Protein AF-A0A8K0P2S2-F1 (afdb_monomer)

Foldseek 3Di:
DDPPPPPDDDPVDVVLVVQLVLQQVQQVVLVVVLVVQLAAQHKQLVSQVSSQVSQQVSQCVPPVVPPPKDKGWPDGKAKAKDPRDTDHNDDPPGDIDGHHQQIWIKIKTWMGTSNNIDIDIDIDTHPDDPVRHDDDPSVVVNVVVVVVVVVCVVQPDPPHD

Nearest PDB structures (foldseek):
  6wm8-assembly1_C  TM=9.892E-01  e=8.251E-19  Homo sapiens
  2v6c-assembly1_A  TM=9.919E-01  e=1.626E-18  Mus musculus
  6sxo-assembly1_A  TM=9.741E-01  e=7.435E-17  Homo s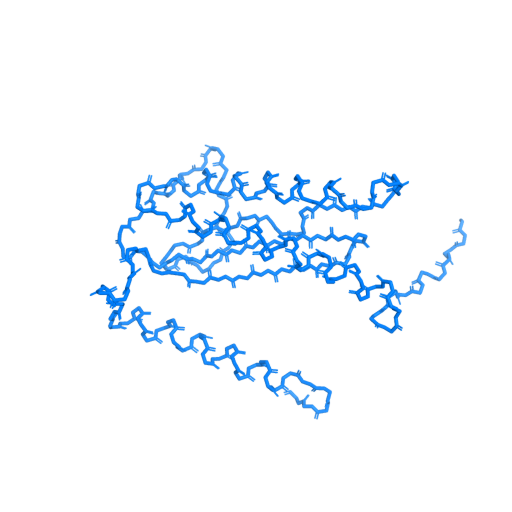apiens
  6swa-assembly1_t  TM=9.821E-01  e=2.399E-16  Mus musculus
  6zme-assembly1_CA  TM=9.373E-01  e=6.700E-15  Homo sapiens

Organism: Ladona fulva (NCBI:txid123851)

Mean predicted aligned error: 3.94 Å

InterPro domains:
  IPR000994 Peptidase M24 [PF00557] (19-160)
  IPR036005 Creatinase/aminopeptidase-like [G3DSA:3.90.230.10] (12-161)
  IPR036005 Creatinase/aminopeptidase-like [SSF55920] (7-160)
  IPR047113 Proliferation-associated protein 2G4/ARX1 [PTHR10804] (4-160)

pLDDT: mean 95.68, std 8.69, range [44.94, 98.88]

Solvent-accessible surface area (backbone atoms only — not comparable to full-atom values): 9157 Å² total; per-residue (Å²): 130,83,80,69,82,78,71,82,86,47,74,89,38,71,69,48,44,49,30,33,50,53,16,40,53,48,38,56,55,48,49,55,58,45,55,73,57,62,38,62,75,29,48,42,42,62,50,26,56,50,41,45,52,48,42,43,53,53,42,62,71,49,70,72,86,46,83,85,59,50,60,27,72,66,37,72,29,18,56,16,54,62,88,44,85,66,83,38,58,57,53,94,91,46,82,75,50,68,39,47,71,66,39,41,39,34,40,35,34,18,20,20,34,70,74,34,69,23,75,52,71,52,77,49,52,26,81,56,42,97,89,41,69,75,58,67,73,63,37,53,53,53,51,51,52,50,52,51,52,55,48,48,69,74,55,72,50,94,93,57,135

Sequence (161 aa):
MADKEDVEKTIAEDLVVTKYKMAGDIVNRVLKQVIEKCVCDASVRGICEFGDSLLLEETNKVFKKEKELKKGIAFPTCISVNNCICHFSPMIKEPDYIIKDGDVVKIDLGAHVDGFIAVVAHTIVVGASPSNKVKDRKADVVMAAHHASQAALRLLKPGNE

Structure (mmCIF, N/CA/C/O backbone):
data_AF-A0A8K0P2S2-F1
#
_entry.id   AF-A0A8K0P2S2-F1
#
loop_
_atom_site.group_PDB
_atom_site.id
_atom_site.type_symbol
_atom_site.label_atom_id
_atom_site.label_alt_id
_atom_site.label_comp_id
_atom_site.label_asym_id
_atom_site.label_entity_id
_atom_site.label_seq_id
_atom_site.pdbx_PDB_ins_code
_atom_site.Cartn_x
_atom_site.Cartn_y
_atom_site.Cartn_z
_atom_site.occupancy
_atom_site.B_iso_or_equiv
_atom_site.auth_seq_id
_atom_site.auth_comp_id
_atom_site.auth_asym_id
_atom_site.auth_atom_id
_atom_site.pdbx_PDB_model_num
ATOM 1 N N . MET A 1 1 ? 15.712 19.522 -31.595 1.00 45.78 1 MET A N 1
ATOM 2 C CA . MET A 1 1 ? 16.295 18.186 -31.357 1.00 45.78 1 MET A CA 1
ATOM 3 C C . MET A 1 1 ? 15.175 17.221 -31.652 1.00 45.78 1 MET A C 1
ATOM 5 O O . MET A 1 1 ? 14.130 17.391 -31.049 1.00 45.78 1 MET A O 1
ATOM 9 N N . ALA A 1 2 ? 15.325 16.388 -32.681 1.00 44.94 2 ALA A N 1
ATOM 10 C CA . ALA A 1 2 ? 14.248 15.532 -33.164 1.00 44.94 2 ALA A CA 1
ATOM 11 C C . ALA A 1 2 ? 13.718 14.663 -32.019 1.00 44.94 2 ALA A C 1
ATOM 13 O O . ALA A 1 2 ? 14.525 14.034 -31.328 1.00 44.94 2 ALA A O 1
ATOM 14 N N . ASP A 1 3 ? 12.398 14.675 -31.838 1.00 52.66 3 ASP A N 1
ATOM 15 C CA . ASP A 1 3 ? 11.663 13.685 -31.065 1.00 52.66 3 ASP A CA 1
ATOM 16 C C . ASP A 1 3 ? 12.127 12.312 -31.553 1.00 52.66 3 ASP A C 1
ATOM 18 O O . ASP A 1 3 ? 11.766 11.858 -32.640 1.00 52.66 3 ASP A O 1
ATOM 22 N N . LYS A 1 4 ? 13.019 11.673 -30.789 1.00 56.66 4 LYS A N 1
ATOM 23 C CA . LYS A 1 4 ? 13.140 10.224 -30.872 1.00 56.66 4 LYS A CA 1
ATOM 24 C C . LYS A 1 4 ? 11.741 9.740 -30.545 1.00 56.66 4 LYS A C 1
ATOM 26 O O . LYS A 1 4 ? 11.238 10.104 -29.487 1.00 56.66 4 LYS A O 1
ATOM 31 N N . GLU A 1 5 ? 11.115 9.010 -31.458 1.00 55.22 5 GLU A N 1
ATOM 32 C CA . GLU A 1 5 ? 9.894 8.275 -31.159 1.00 55.22 5 GLU A CA 1
ATOM 33 C C . GLU A 1 5 ? 10.197 7.419 -29.923 1.00 55.22 5 GLU A C 1
ATOM 35 O O . GLU A 1 5 ? 10.864 6.388 -30.018 1.00 55.22 5 GLU A O 1
ATOM 40 N N . ASP A 1 6 ? 9.829 7.917 -28.741 1.00 68.12 6 ASP A N 1
ATOM 41 C CA . ASP A 1 6 ? 9.945 7.196 -27.482 1.00 68.12 6 ASP A CA 1
ATOM 42 C C . ASP A 1 6 ? 8.862 6.125 -27.562 1.00 68.12 6 ASP A C 1
ATOM 44 O O . ASP A 1 6 ? 7.709 6.328 -27.182 1.00 68.12 6 ASP A O 1
ATOM 48 N N . VAL A 1 7 ? 9.213 5.011 -28.205 1.00 83.75 7 VAL A N 1
ATOM 49 C CA . VAL A 1 7 ? 8.347 3.844 -28.287 1.00 83.75 7 VAL A CA 1
ATOM 50 C C . VAL A 1 7 ? 8.053 3.427 -26.854 1.00 83.75 7 VAL A C 1
ATOM 52 O O . VAL A 1 7 ? 8.969 3.156 -26.071 1.00 83.75 7 VAL A O 1
ATOM 55 N N . GLU A 1 8 ? 6.769 3.412 -26.505 1.00 90.50 8 GLU A N 1
ATOM 56 C CA . GLU A 1 8 ? 6.325 3.010 -25.181 1.00 90.50 8 GLU A CA 1
ATOM 57 C C . GLU A 1 8 ? 6.808 1.586 -24.894 1.00 90.50 8 GLU A C 1
ATOM 59 O O . GLU A 1 8 ? 6.481 0.631 -25.602 1.00 90.50 8 GLU A O 1
ATOM 64 N N . LYS A 1 9 ? 7.609 1.447 -23.838 1.00 94.88 9 LYS A N 1
ATOM 65 C CA . LYS A 1 9 ? 8.089 0.149 -23.374 1.00 94.88 9 LYS A CA 1
ATOM 66 C C . LYS A 1 9 ? 6.952 -0.577 -22.675 1.00 94.88 9 LYS A C 1
ATOM 68 O O . LYS A 1 9 ? 6.422 -0.092 -21.677 1.00 94.88 9 LYS A O 1
ATOM 73 N N . THR A 1 10 ? 6.609 -1.763 -23.163 1.00 97.00 10 THR A N 1
ATOM 74 C CA . THR A 1 10 ? 5.489 -2.556 -22.638 1.00 97.00 10 THR A CA 1
ATOM 75 C C . THR A 1 10 ? 5.969 -3.849 -21.986 1.00 97.00 10 THR A C 1
ATOM 77 O O . THR A 1 10 ? 7.131 -4.237 -22.087 1.00 97.00 10 THR A O 1
ATOM 80 N N . ILE A 1 11 ? 5.048 -4.576 -21.350 1.00 97.12 11 ILE A N 1
ATOM 81 C CA . ILE A 1 11 ? 5.310 -5.908 -20.782 1.00 97.12 11 ILE A CA 1
ATOM 82 C C . ILE A 1 11 ? 5.642 -6.987 -21.832 1.00 97.12 11 ILE A C 1
ATOM 84 O O . ILE A 1 11 ? 5.884 -8.130 -21.455 1.00 97.12 11 ILE A O 1
ATOM 88 N N . ALA A 1 12 ? 5.662 -6.650 -23.128 1.00 97.00 12 ALA A N 1
ATOM 89 C CA . ALA A 1 12 ? 6.214 -7.518 -24.168 1.00 97.00 12 ALA A CA 1
ATOM 90 C C . ALA A 1 12 ? 7.742 -7.687 -24.044 1.00 97.00 12 ALA A C 1
ATOM 92 O O . ALA A 1 12 ? 8.300 -8.638 -24.585 1.00 97.00 12 ALA A O 1
ATOM 93 N N . GLU A 1 13 ? 8.418 -6.784 -23.325 1.00 97.38 13 GLU A N 1
ATOM 94 C CA . GLU A 1 13 ? 9.846 -6.870 -23.024 1.00 97.38 13 GLU A CA 1
ATOM 95 C C . GLU A 1 13 ? 10.093 -7.498 -21.640 1.00 97.38 13 GLU A C 1
ATOM 97 O O . GLU A 1 13 ? 9.633 -6.992 -20.611 1.00 97.38 13 GLU A O 1
ATOM 102 N N . ASP A 1 14 ? 10.919 -8.546 -21.576 1.00 97.56 14 ASP A N 1
ATOM 103 C CA . ASP A 1 14 ? 11.237 -9.255 -20.323 1.00 97.56 14 ASP A CA 1
ATOM 104 C C . ASP A 1 14 ? 11.822 -8.340 -19.234 1.00 97.56 14 ASP A C 1
ATOM 106 O O . ASP A 1 14 ? 11.567 -8.512 -18.034 1.00 97.56 14 ASP A O 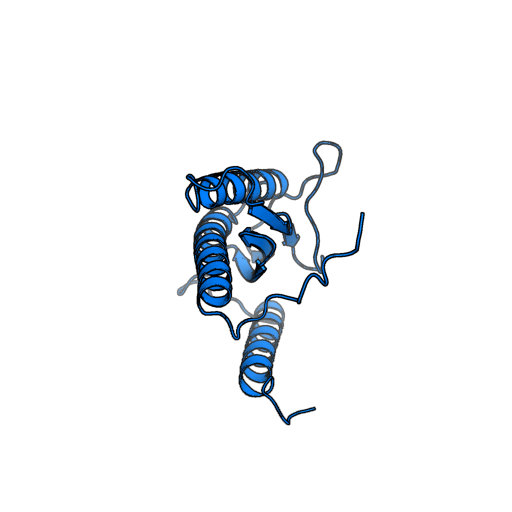1
ATOM 110 N N . LEU A 1 15 ? 12.607 -7.336 -19.637 1.00 95.88 15 LEU A N 1
ATOM 111 C CA . LEU A 1 15 ? 13.200 -6.378 -18.708 1.00 95.88 15 LEU A CA 1
ATOM 112 C C . LEU A 1 15 ? 12.136 -5.480 -18.061 1.00 95.88 15 LEU A C 1
ATOM 114 O O . LEU A 1 15 ? 12.259 -5.148 -16.880 1.00 95.88 15 LEU A O 1
ATOM 118 N N . VAL A 1 16 ? 11.078 -5.124 -18.795 1.00 97.56 16 VAL A N 1
ATOM 119 C CA . VAL A 1 16 ? 9.942 -4.357 -18.262 1.00 97.56 16 VAL A CA 1
ATOM 120 C C . VAL A 1 16 ? 9.199 -5.186 -17.219 1.00 97.56 16 VAL A C 1
ATOM 122 O O . VAL A 1 16 ? 8.979 -4.722 -16.099 1.00 97.56 16 VAL A O 1
ATOM 125 N N . VAL A 1 17 ? 8.908 -6.455 -17.524 1.00 98.19 17 VAL A N 1
ATOM 126 C CA . VAL A 1 17 ? 8.285 -7.387 -16.567 1.00 98.19 17 VAL A CA 1
ATOM 127 C C . VAL A 1 17 ? 9.149 -7.556 -15.314 1.00 98.19 17 VAL A C 1
ATOM 129 O O . VAL A 1 17 ? 8.631 -7.574 -14.196 1.00 98.19 17 VAL A O 1
ATOM 132 N N . THR A 1 18 ? 10.470 -7.638 -15.477 1.00 97.62 18 THR A N 1
ATOM 133 C CA . THR A 1 18 ? 11.417 -7.727 -14.357 1.00 97.62 18 THR A CA 1
ATOM 134 C C . THR A 1 18 ? 11.341 -6.493 -13.45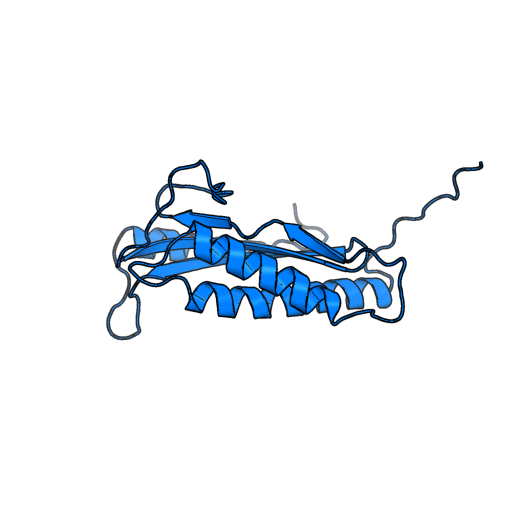7 1.00 97.62 18 THR A C 1
ATOM 136 O O . THR A 1 18 ? 11.280 -6.634 -12.237 1.00 97.62 18 THR A O 1
ATOM 139 N N . LYS A 1 19 ? 11.270 -5.287 -14.034 1.00 98.00 19 LYS A N 1
ATOM 140 C CA . LYS A 1 19 ? 11.147 -4.033 -13.273 1.00 98.00 19 LYS A CA 1
ATOM 141 C C . LYS A 1 19 ? 9.830 -3.955 -12.494 1.00 98.00 19 LYS A C 1
ATOM 143 O O . LYS A 1 19 ? 9.868 -3.629 -11.308 1.00 98.00 19 LYS A O 1
ATOM 148 N N . TYR A 1 20 ? 8.704 -4.351 -13.097 1.00 98.69 20 TYR A N 1
ATOM 149 C CA . TYR A 1 20 ? 7.419 -4.462 -12.389 1.00 98.69 20 TYR A CA 1
ATOM 150 C C . TYR A 1 20 ? 7.468 -5.465 -11.234 1.00 98.69 20 TYR A C 1
ATOM 152 O O . TYR A 1 20 ? 7.021 -5.151 -10.132 1.00 98.69 20 TYR A O 1
ATOM 160 N N . LYS A 1 21 ? 8.036 -6.659 -11.455 1.00 98.44 21 LYS A N 1
ATOM 161 C CA . LYS A 1 21 ? 8.177 -7.678 -10.401 1.00 98.44 21 LYS A CA 1
ATOM 162 C C . LYS A 1 21 ? 9.025 -7.169 -9.241 1.00 98.44 21 LYS A C 1
ATOM 164 O O . LYS A 1 21 ? 8.616 -7.294 -8.094 1.00 98.44 21 LYS A O 1
ATOM 169 N N . MET A 1 22 ? 10.153 -6.523 -9.534 1.00 97.88 22 MET A N 1
ATOM 170 C CA . MET A 1 22 ? 11.015 -5.941 -8.505 1.00 97.88 22 MET A CA 1
ATOM 171 C C . MET A 1 22 ? 10.309 -4.834 -7.713 1.00 97.88 22 MET A C 1
ATOM 173 O O . MET A 1 22 ? 10.408 -4.817 -6.488 1.00 97.88 22 MET A O 1
ATOM 177 N N . ALA A 1 23 ? 9.570 -3.939 -8.379 1.00 98.56 23 ALA A N 1
ATOM 178 C CA . ALA A 1 23 ? 8.758 -2.930 -7.698 1.00 98.56 23 ALA A CA 1
ATOM 179 C C . ALA A 1 23 ? 7.676 -3.581 -6.814 1.00 98.56 23 ALA A C 1
ATOM 181 O O . ALA A 1 23 ? 7.513 -3.195 -5.657 1.00 98.56 23 ALA A O 1
ATOM 182 N N . GLY A 1 24 ? 6.994 -4.614 -7.319 1.00 98.69 24 GLY A N 1
ATOM 183 C CA . GLY A 1 24 ? 5.987 -5.374 -6.576 1.00 98.69 24 GLY A CA 1
ATOM 184 C C . GLY A 1 24 ? 6.550 -6.092 -5.346 1.00 98.69 24 GLY A C 1
ATOM 185 O O . GLY A 1 24 ? 5.936 -6.057 -4.280 1.00 98.69 24 GLY A O 1
ATOM 186 N N . ASP A 1 25 ? 7.734 -6.697 -5.450 1.00 98.62 25 ASP A N 1
ATOM 187 C CA . ASP A 1 25 ? 8.401 -7.364 -4.326 1.00 98.62 25 ASP A CA 1
ATOM 188 C C . ASP A 1 25 ? 8.794 -6.376 -3.221 1.00 98.62 25 ASP A C 1
ATOM 190 O O . ASP A 1 25 ? 8.605 -6.665 -2.035 1.00 98.62 25 ASP A O 1
ATOM 194 N N . ILE A 1 26 ? 9.303 -5.196 -3.601 1.00 98.50 26 ILE A N 1
ATOM 195 C CA . ILE A 1 26 ? 9.611 -4.104 -2.667 1.00 98.50 26 ILE A CA 1
ATOM 196 C C . ILE A 1 26 ? 8.337 -3.673 -1.938 1.00 98.50 26 ILE A C 1
ATOM 198 O O . ILE A 1 26 ? 8.286 -3.689 -0.709 1.00 98.50 26 ILE A O 1
ATOM 202 N N . VAL A 1 27 ? 7.289 -3.351 -2.694 1.00 98.56 27 VAL A N 1
ATOM 203 C CA . VAL A 1 27 ? 6.015 -2.854 -2.164 1.00 98.56 27 VAL A CA 1
ATOM 204 C C . VAL A 1 27 ? 5.360 -3.870 -1.225 1.00 98.56 27 VAL A C 1
ATOM 206 O O . VAL A 1 27 ? 4.945 -3.507 -0.127 1.00 98.56 27 VAL A O 1
ATOM 209 N N . ASN A 1 28 ? 5.356 -5.160 -1.570 1.00 98.75 28 ASN A N 1
ATOM 210 C CA . ASN A 1 28 ? 4.823 -6.215 -0.702 1.00 98.75 28 ASN A CA 1
ATOM 211 C C . ASN A 1 28 ? 5.630 -6.399 0.593 1.00 98.75 28 ASN A C 1
ATOM 213 O O . ASN A 1 28 ? 5.062 -6.720 1.641 1.00 98.75 28 ASN A O 1
ATOM 217 N N . ARG A 1 29 ? 6.955 -6.219 0.544 1.00 98.56 29 ARG A N 1
ATOM 218 C CA . ARG A 1 29 ? 7.818 -6.286 1.733 1.00 98.56 29 ARG A CA 1
ATOM 219 C C . ARG A 1 29 ? 7.589 -5.097 2.660 1.00 98.56 29 ARG A C 1
ATOM 221 O O . ARG A 1 29 ? 7.530 -5.288 3.874 1.00 98.56 29 ARG A O 1
ATOM 228 N N . VAL A 1 30 ? 7.465 -3.893 2.104 1.00 98.75 30 VAL A N 1
ATOM 229 C CA . VAL A 1 30 ? 7.183 -2.684 2.888 1.00 98.75 30 VAL A CA 1
ATOM 230 C C . VAL A 1 30 ? 5.773 -2.744 3.472 1.00 98.75 30 VAL A C 1
ATOM 232 O O . VAL A 1 30 ? 5.619 -2.519 4.667 1.00 98.75 30 VAL A O 1
ATOM 235 N N . LEU A 1 31 ? 4.769 -3.163 2.692 1.00 98.81 31 LEU A N 1
ATOM 236 C CA . LEU A 1 31 ? 3.390 -3.329 3.164 1.00 98.81 31 LEU A CA 1
ATOM 237 C C . LEU A 1 31 ? 3.310 -4.193 4.428 1.00 98.81 31 LEU A C 1
ATOM 239 O O . LEU A 1 31 ? 2.648 -3.805 5.384 1.00 98.81 31 LEU A O 1
ATOM 243 N N . LYS A 1 32 ? 3.996 -5.343 4.460 1.00 98.69 32 LYS A N 1
ATOM 244 C CA . LYS A 1 32 ? 4.010 -6.223 5.643 1.00 98.69 32 LYS A CA 1
ATOM 245 C C . LYS A 1 32 ? 4.547 -5.511 6.885 1.00 98.69 32 LYS A C 1
ATOM 247 O O . LYS A 1 32 ? 3.922 -5.577 7.937 1.00 98.69 32 LYS A O 1
ATOM 252 N N . GLN A 1 33 ? 5.653 -4.784 6.745 1.00 98.62 33 GLN A N 1
ATOM 253 C CA . GLN A 1 33 ? 6.251 -4.028 7.850 1.00 98.62 33 GLN A CA 1
ATOM 254 C C . GLN A 1 33 ? 5.363 -2.861 8.300 1.00 98.62 33 GLN A C 1
ATOM 256 O O . GLN A 1 33 ? 5.281 -2.572 9.490 1.00 98.62 33 GLN A O 1
ATOM 261 N N . VAL A 1 34 ? 4.669 -2.200 7.370 1.00 98.69 34 VAL A N 1
ATOM 262 C CA . VAL A 1 34 ? 3.706 -1.136 7.690 1.00 98.69 34 VAL A CA 1
ATOM 263 C C . VAL A 1 34 ? 2.491 -1.707 8.430 1.00 98.69 34 VAL A C 1
ATOM 265 O O . VAL A 1 34 ? 2.096 -1.144 9.448 1.00 98.69 34 VAL A O 1
ATOM 268 N N . ILE A 1 35 ? 1.955 -2.859 8.003 1.00 98.62 35 ILE A N 1
ATOM 269 C CA . ILE A 1 35 ? 0.870 -3.571 8.706 1.00 98.62 35 ILE A CA 1
ATOM 270 C C . ILE A 1 35 ? 1.262 -3.868 10.159 1.00 98.62 35 ILE A C 1
ATOM 272 O O . ILE A 1 35 ? 0.465 -3.630 11.063 1.00 98.62 35 ILE A O 1
ATOM 276 N N . GLU A 1 36 ? 2.488 -4.339 10.402 1.00 98.25 36 GLU A N 1
ATOM 277 C CA . GLU A 1 36 ? 2.992 -4.627 11.755 1.00 98.25 36 GLU A CA 1
ATOM 278 C C . GLU A 1 36 ? 3.071 -3.381 12.654 1.00 98.25 36 GLU A C 1
ATOM 280 O O . GLU A 1 36 ? 3.023 -3.500 13.878 1.00 98.25 36 GLU A O 1
ATOM 285 N N . LYS A 1 37 ? 3.175 -2.181 12.069 1.00 98.38 37 LYS A N 1
ATOM 286 C CA . LYS A 1 37 ? 3.167 -0.906 12.802 1.00 98.38 37 LYS A CA 1
ATOM 287 C C . LYS A 1 37 ? 1.765 -0.351 13.047 1.00 98.38 37 LYS A C 1
ATOM 289 O O . LYS A 1 37 ? 1.617 0.517 13.905 1.00 98.38 37 LYS A O 1
ATOM 294 N N . CYS A 1 38 ? 0.744 -0.839 12.345 1.00 98.19 38 CYS A N 1
ATOM 295 C CA . CYS A 1 38 ? -0.646 -0.425 12.529 1.00 98.19 38 CYS A CA 1
ATOM 296 C C . CYS A 1 38 ? -1.268 -1.082 13.777 1.00 98.19 38 CYS A C 1
ATOM 298 O O . CYS A 1 38 ? -2.131 -1.955 13.681 1.00 98.19 38 CYS A O 1
ATOM 300 N N . VAL A 1 39 ? -0.823 -0.646 14.955 1.00 98.19 39 VAL A N 1
ATOM 301 C CA . VAL A 1 39 ? -1.286 -1.116 16.271 1.00 98.19 39 VAL A CA 1
ATOM 302 C C . VAL A 1 39 ? -1.999 -0.003 17.043 1.00 98.19 39 VAL A C 1
ATOM 304 O O . VAL A 1 39 ? -1.905 1.167 16.676 1.00 98.19 39 VAL A O 1
ATOM 307 N N . CYS A 1 40 ? -2.715 -0.358 18.115 1.00 98.06 40 CYS A N 1
ATOM 308 C CA . CYS A 1 40 ? -3.319 0.624 19.020 1.00 98.06 40 CYS A CA 1
ATOM 309 C C . CYS A 1 40 ? -2.258 1.608 19.540 1.00 98.06 40 CYS A C 1
ATOM 311 O O . CYS A 1 40 ? -1.113 1.226 19.779 1.00 98.06 40 CYS A O 1
ATOM 313 N N . ASP A 1 41 ? -2.652 2.869 19.683 1.00 98.25 41 ASP A N 1
ATOM 314 C CA . ASP A 1 41 ? -1.837 4.009 20.105 1.00 98.25 41 ASP A CA 1
ATOM 315 C C . ASP A 1 41 ? -0.724 4.425 19.125 1.00 98.25 41 ASP A C 1
ATOM 317 O O . ASP A 1 41 ? 0.029 5.363 19.397 1.00 98.25 41 ASP A O 1
ATOM 321 N N . ALA A 1 42 ? -0.637 3.795 17.948 1.00 98.44 42 ALA A N 1
ATOM 322 C CA . ALA A 1 42 ? 0.298 4.214 16.913 1.00 98.44 42 ALA A CA 1
ATOM 323 C C . ALA A 1 42 ? -0.171 5.498 16.205 1.00 98.44 42 ALA A C 1
ATOM 325 O O . ALA A 1 42 ? -1.346 5.663 15.866 1.00 98.44 42 ALA A O 1
ATOM 326 N N . SER A 1 43 ? 0.782 6.396 15.946 1.00 98.50 43 SER A N 1
ATOM 327 C CA . SER A 1 43 ? 0.593 7.609 15.143 1.00 98.50 43 SER A CA 1
ATOM 328 C C . SER A 1 43 ? 0.517 7.256 13.660 1.00 98.50 43 SER A C 1
ATOM 330 O O . SER A 1 43 ? 1.444 6.653 13.116 1.00 98.50 43 SER A O 1
ATOM 332 N N . VAL A 1 44 ? -0.559 7.673 12.991 1.00 98.56 44 VAL A N 1
ATOM 333 C CA . VAL A 1 44 ? -0.701 7.515 11.540 1.00 98.56 44 VAL A CA 1
ATOM 334 C C . VAL A 1 44 ? 0.422 8.238 10.801 1.00 98.56 44 VAL A C 1
ATOM 336 O O . VAL A 1 44 ? 1.062 7.627 9.947 1.00 98.56 44 VAL A O 1
ATOM 339 N N . ARG A 1 45 ? 0.722 9.491 11.161 1.00 98.50 45 ARG A N 1
ATOM 340 C CA . ARG A 1 45 ? 1.836 10.237 10.560 1.00 98.50 45 ARG A CA 1
ATOM 341 C C . ARG A 1 45 ? 3.163 9.487 10.683 1.00 98.50 45 ARG A C 1
ATOM 343 O O . ARG A 1 45 ? 3.874 9.344 9.693 1.00 98.50 45 ARG A O 1
ATOM 350 N N . GLY A 1 46 ? 3.472 8.963 11.870 1.00 98.44 46 GLY A N 1
ATOM 351 C CA . GLY A 1 46 ? 4.702 8.203 12.095 1.00 98.44 46 GLY A CA 1
ATOM 352 C C . GLY A 1 46 ? 4.776 6.925 11.254 1.00 98.44 46 GLY A C 1
ATOM 353 O O . GLY A 1 46 ? 5.852 6.553 10.789 1.00 98.44 46 GLY A O 1
ATOM 354 N N . ILE A 1 47 ? 3.638 6.268 11.007 1.00 98.69 47 ILE A N 1
ATOM 355 C CA . ILE A 1 47 ? 3.564 5.100 10.119 1.00 98.69 47 ILE A CA 1
ATOM 356 C C . ILE A 1 47 ? 3.797 5.505 8.654 1.00 98.69 47 ILE A C 1
ATOM 358 O O . ILE A 1 47 ? 4.527 4.805 7.952 1.00 98.69 47 ILE A O 1
ATOM 362 N N . CYS A 1 48 ? 3.226 6.625 8.196 1.00 98.69 48 CYS A N 1
ATOM 363 C CA . CYS A 1 48 ? 3.460 7.160 6.849 1.00 98.69 48 CYS A CA 1
ATOM 364 C C . CYS A 1 48 ? 4.949 7.462 6.614 1.00 98.69 48 CYS A C 1
ATOM 366 O O . CYS A 1 48 ? 5.539 6.962 5.657 1.00 98.69 48 CYS A O 1
ATOM 368 N N . GLU A 1 49 ? 5.578 8.204 7.530 1.00 98.50 49 GLU A N 1
ATOM 369 C CA . GLU A 1 49 ? 7.008 8.543 7.470 1.00 98.50 49 GLU A CA 1
ATOM 370 C C . GLU A 1 49 ? 7.896 7.287 7.459 1.00 98.50 49 GLU A C 1
ATOM 372 O O . GLU A 1 49 ? 8.880 7.208 6.714 1.00 98.50 49 GLU A O 1
ATOM 377 N N . PHE A 1 50 ? 7.533 6.279 8.257 1.00 98.69 50 PHE A N 1
ATOM 378 C CA . PHE A 1 50 ? 8.209 4.985 8.285 1.00 98.69 50 PHE A CA 1
ATOM 379 C C . PHE A 1 50 ? 8.091 4.234 6.950 1.00 98.69 50 PHE A C 1
ATOM 381 O O . PHE A 1 50 ? 9.100 3.748 6.434 1.00 98.69 50 PHE A O 1
ATOM 388 N N . GLY A 1 51 ? 6.887 4.154 6.376 1.00 98.69 51 GLY A N 1
ATOM 389 C CA . GLY A 1 51 ? 6.647 3.480 5.098 1.00 98.69 51 GLY A CA 1
ATOM 390 C C . GLY A 1 51 ? 7.422 4.118 3.945 1.00 98.69 51 GLY A C 1
ATOM 391 O O . GLY A 1 51 ? 8.111 3.415 3.202 1.00 98.69 51 GLY A O 1
ATOM 392 N N . ASP A 1 52 ? 7.401 5.448 3.851 1.00 98.75 52 ASP A N 1
ATOM 393 C CA . ASP A 1 52 ? 8.116 6.195 2.811 1.00 98.75 52 ASP A CA 1
ATOM 394 C C . ASP A 1 52 ? 9.635 6.040 2.938 1.00 98.75 52 ASP A C 1
ATOM 396 O O . ASP A 1 52 ? 10.330 5.804 1.944 1.00 98.75 52 ASP A O 1
ATOM 400 N N . SER A 1 53 ? 10.153 6.085 4.168 1.00 98.69 53 SER A N 1
ATOM 401 C CA . SER A 1 53 ? 11.573 5.847 4.439 1.00 98.69 53 SER A CA 1
ATOM 402 C C . SER A 1 53 ? 12.009 4.450 3.982 1.00 98.69 53 SER A C 1
ATOM 404 O O . SER A 1 53 ? 13.041 4.313 3.320 1.00 98.69 53 SER A O 1
ATOM 406 N N . LEU A 1 54 ? 11.204 3.418 4.262 1.00 98.44 54 LEU A N 1
ATOM 407 C CA . LEU A 1 54 ? 11.483 2.051 3.817 1.00 98.44 54 LEU A CA 1
ATOM 408 C C . LEU A 1 54 ? 11.392 1.889 2.294 1.00 98.44 54 LEU A C 1
ATOM 410 O O . LEU A 1 54 ? 12.231 1.201 1.711 1.00 98.44 54 LEU A O 1
ATOM 414 N N . LEU A 1 55 ? 10.418 2.522 1.628 1.00 98.62 55 LEU A N 1
ATOM 415 C CA . LEU A 1 55 ? 10.322 2.491 0.163 1.00 98.62 55 LEU A CA 1
ATOM 416 C C . LEU A 1 55 ? 11.579 3.073 -0.486 1.00 98.62 55 LEU A C 1
ATOM 418 O O . LEU A 1 55 ? 12.131 2.479 -1.417 1.00 98.62 55 LEU A O 1
ATOM 422 N N . LEU A 1 56 ? 12.063 4.211 0.015 1.00 98.38 56 LEU A N 1
ATOM 423 C CA . LEU A 1 56 ? 13.298 4.830 -0.464 1.00 98.38 56 LEU A CA 1
ATOM 424 C C . LEU A 1 56 ? 14.518 3.946 -0.188 1.00 98.38 56 LEU A C 1
ATOM 426 O O . LEU A 1 56 ? 15.373 3.786 -1.060 1.00 98.38 56 LEU A O 1
ATOM 430 N N . GLU A 1 57 ? 14.611 3.334 0.991 1.00 98.00 57 GLU A N 1
ATOM 431 C CA . GLU A 1 57 ? 15.715 2.432 1.319 1.00 98.00 57 GLU A CA 1
ATOM 432 C C . GLU A 1 57 ? 15.755 1.212 0.381 1.00 98.00 57 GLU A C 1
ATOM 434 O O . GLU A 1 57 ? 16.801 0.893 -0.191 1.00 98.00 57 GLU A O 1
ATOM 439 N N . GLU A 1 58 ? 14.619 0.544 0.180 1.00 97.62 58 GLU A N 1
ATOM 440 C CA . GLU A 1 58 ? 14.523 -0.674 -0.629 1.00 97.62 58 GLU A CA 1
ATOM 441 C C . GLU A 1 58 ? 14.728 -0.396 -2.126 1.00 97.62 58 GLU A C 1
ATOM 443 O O . GLU A 1 58 ? 15.465 -1.120 -2.802 1.00 97.62 58 GLU A O 1
ATOM 448 N N . THR A 1 59 ? 14.163 0.693 -2.653 1.00 97.00 59 THR A N 1
ATOM 449 C CA . THR A 1 59 ? 14.380 1.093 -4.056 1.00 97.00 59 THR A CA 1
ATOM 450 C C . THR A 1 59 ? 15.832 1.499 -4.327 1.00 97.00 59 THR A C 1
ATOM 452 O O . THR A 1 59 ? 16.367 1.220 -5.402 1.00 97.00 59 THR A O 1
ATOM 455 N N . ASN A 1 60 ? 16.543 2.054 -3.343 1.00 96.06 60 ASN A N 1
ATOM 456 C CA . ASN A 1 60 ? 17.975 2.344 -3.458 1.00 96.06 60 ASN A CA 1
ATOM 457 C C . ASN A 1 60 ? 18.866 1.086 -3.479 1.00 96.06 60 ASN A C 1
ATOM 459 O O . ASN A 1 60 ? 20.023 1.152 -3.915 1.00 96.06 60 ASN A O 1
ATOM 463 N N . LYS A 1 61 ? 18.354 -0.082 -3.062 1.00 95.44 61 LYS A N 1
ATOM 464 C CA . LYS A 1 61 ? 19.097 -1.355 -3.097 1.00 95.44 61 LYS A CA 1
ATOM 465 C C . LYS A 1 61 ? 19.164 -1.976 -4.496 1.00 95.44 61 LYS A C 1
ATOM 467 O O . LYS A 1 61 ? 20.117 -2.707 -4.772 1.00 95.44 61 LYS A O 1
ATOM 472 N N . VAL A 1 62 ? 18.220 -1.664 -5.382 1.00 94.12 62 VAL A N 1
ATOM 473 C CA . VAL A 1 62 ? 18.131 -2.234 -6.738 1.00 94.12 62 VAL A CA 1
ATOM 474 C C . VAL A 1 62 ? 18.766 -1.321 -7.790 1.00 94.12 62 VAL A C 1
ATOM 476 O O . VAL A 1 62 ? 18.871 -0.119 -7.574 1.00 94.12 62 VAL A O 1
ATOM 479 N N . PHE A 1 63 ? 19.233 -1.863 -8.924 1.00 92.00 63 PHE A N 1
ATOM 480 C CA . PHE A 1 63 ? 19.791 -1.085 -10.052 1.00 92.00 63 PHE A CA 1
ATOM 481 C C . PHE A 1 63 ? 20.853 -0.032 -9.650 1.00 92.00 63 PHE A C 1
ATOM 483 O O . PHE A 1 63 ? 20.871 1.091 -10.144 1.00 92.00 63 PHE A O 1
ATOM 490 N N . LYS A 1 64 ? 21.755 -0.362 -8.710 1.00 91.44 64 LYS A N 1
ATOM 491 C CA . LYS A 1 64 ? 22.772 0.580 -8.182 1.00 91.44 64 LYS A CA 1
ATOM 492 C C . LYS A 1 64 ? 23.793 1.056 -9.221 1.00 91.44 64 LYS A C 1
ATOM 494 O O . LYS A 1 64 ? 24.393 2.112 -9.047 1.00 91.44 64 LYS A O 1
ATOM 499 N N . LYS A 1 65 ? 24.030 0.256 -10.264 1.00 92.00 65 LYS A N 1
ATOM 500 C CA . LYS A 1 65 ? 24.992 0.572 -11.331 1.00 92.00 65 LYS A CA 1
ATOM 501 C C . LYS A 1 65 ? 24.430 1.569 -12.351 1.00 92.00 65 LYS A C 1
ATOM 503 O O . LYS A 1 65 ? 25.205 2.209 -13.052 1.00 92.00 65 LYS A O 1
ATOM 508 N N . GLU A 1 66 ? 23.111 1.734 -12.398 1.00 90.75 66 GLU A N 1
ATOM 509 C CA . GLU A 1 66 ? 22.407 2.588 -13.355 1.00 90.75 66 GLU A CA 1
ATOM 510 C C . GLU A 1 66 ? 22.055 3.919 -12.684 1.00 90.75 66 GLU A C 1
ATOM 512 O O . GLU A 1 66 ? 20.997 4.076 -12.082 1.00 90.75 66 GLU A O 1
ATOM 517 N N . LYS A 1 67 ? 22.988 4.878 -12.742 1.00 85.56 67 LYS A N 1
ATOM 518 C CA . LYS A 1 67 ? 22.875 6.166 -12.031 1.00 85.56 67 LYS A CA 1
ATOM 519 C C . LYS A 1 67 ? 21.759 7.074 -12.556 1.00 85.56 67 LYS A C 1
ATOM 521 O O . LYS A 1 67 ? 21.263 7.902 -11.802 1.00 85.56 67 LYS A O 1
ATOM 526 N N . GLU A 1 68 ? 21.391 6.931 -13.826 1.00 90.50 68 GLU A N 1
ATOM 527 C CA . GLU A 1 68 ? 20.352 7.745 -14.474 1.00 90.50 68 GLU A CA 1
ATOM 528 C C . GLU A 1 68 ? 18.949 7.130 -14.349 1.00 90.50 68 GLU A C 1
ATOM 530 O O . GLU A 1 68 ? 17.955 7.791 -14.650 1.00 90.50 68 GLU A O 1
ATOM 535 N N . LEU A 1 69 ? 18.849 5.883 -13.868 1.00 93.12 69 LEU A N 1
ATOM 536 C CA . LEU A 1 69 ? 17.574 5.194 -13.695 1.00 93.12 69 LEU A CA 1
ATOM 537 C C . LEU A 1 69 ? 16.814 5.787 -12.506 1.00 93.12 69 LEU A C 1
ATOM 539 O O . LEU A 1 69 ? 17.257 5.720 -11.355 1.00 93.12 69 LEU A O 1
ATOM 543 N N . LYS A 1 70 ? 15.626 6.333 -12.781 1.00 96.12 70 LYS A N 1
ATOM 544 C CA . LYS A 1 70 ? 14.738 6.891 -11.756 1.00 96.12 70 LYS A CA 1
ATOM 545 C C . LYS A 1 70 ? 13.996 5.775 -11.029 1.00 96.12 70 LYS A C 1
ATOM 547 O O . LYS A 1 70 ? 13.338 4.943 -11.649 1.00 96.12 70 LYS A O 1
ATOM 552 N N . LYS A 1 71 ? 14.056 5.781 -9.704 1.00 97.44 71 LYS A N 1
ATOM 553 C CA . LYS A 1 71 ? 13.379 4.822 -8.825 1.00 97.44 71 LYS A CA 1
ATOM 554 C C . LYS A 1 71 ? 13.047 5.497 -7.503 1.00 97.44 71 LYS A C 1
ATOM 556 O O . LYS A 1 71 ? 13.745 6.431 -7.110 1.00 97.44 71 LYS A O 1
ATOM 561 N N . GLY A 1 72 ? 12.016 5.014 -6.828 1.00 98.12 72 GLY A N 1
ATOM 562 C CA . GLY A 1 72 ? 11.572 5.605 -5.574 1.00 98.12 72 GLY A CA 1
ATOM 563 C C . GLY A 1 72 ? 10.090 5.385 -5.330 1.00 98.12 72 GLY A C 1
ATOM 564 O O . GLY A 1 72 ? 9.507 4.400 -5.788 1.00 98.12 72 GLY A O 1
ATOM 565 N N . ILE A 1 73 ? 9.499 6.322 -4.597 1.00 98.69 73 ILE A N 1
ATOM 566 C CA . ILE A 1 73 ? 8.082 6.325 -4.246 1.00 98.69 73 ILE A CA 1
ATOM 567 C C . ILE A 1 73 ? 7.262 6.674 -5.492 1.00 98.69 73 ILE A C 1
ATOM 569 O O . ILE A 1 73 ? 7.461 7.723 -6.098 1.00 98.69 73 ILE A O 1
ATOM 573 N N . ALA A 1 74 ? 6.341 5.788 -5.867 1.00 98.62 74 ALA A N 1
ATOM 574 C CA . ALA A 1 74 ? 5.337 6.058 -6.898 1.00 98.62 74 ALA A CA 1
ATOM 575 C C . ALA A 1 74 ? 4.046 6.609 -6.293 1.00 98.62 74 ALA A C 1
ATOM 577 O O . ALA A 1 74 ? 3.359 7.414 -6.915 1.00 98.62 74 ALA A O 1
ATOM 578 N N . PHE A 1 75 ? 3.729 6.164 -5.079 1.00 98.69 75 PHE A N 1
ATOM 579 C CA . PHE A 1 75 ? 2.570 6.599 -4.325 1.00 98.69 75 PHE A CA 1
ATOM 580 C C . PHE A 1 75 ? 2.940 6.625 -2.836 1.00 98.69 75 PHE A C 1
ATOM 582 O O . PHE A 1 75 ? 3.427 5.604 -2.337 1.00 98.69 75 PHE A O 1
ATOM 589 N N . PRO A 1 76 ? 2.781 7.770 -2.146 1.00 98.50 76 PRO A N 1
ATOM 590 C CA . PRO A 1 76 ? 3.203 7.909 -0.758 1.00 98.50 76 PRO A CA 1
ATOM 591 C C . PRO A 1 76 ? 2.380 7.002 0.151 1.00 98.50 76 PRO A C 1
ATOM 593 O O . PRO A 1 76 ? 1.221 6.694 -0.133 1.00 98.50 76 PRO A O 1
ATOM 596 N N . THR A 1 77 ? 2.970 6.603 1.269 1.00 98.81 77 THR A N 1
ATOM 597 C CA . THR A 1 77 ? 2.294 5.778 2.263 1.00 98.81 77 THR A CA 1
ATOM 598 C C . THR A 1 77 ? 1.104 6.539 2.839 1.00 98.81 77 THR A C 1
ATOM 600 O O . THR A 1 77 ? 1.256 7.573 3.482 1.00 98.81 77 THR A O 1
ATOM 603 N N . CYS A 1 78 ? -0.096 6.005 2.643 1.00 98.81 78 CYS A N 1
ATOM 604 C CA . CYS A 1 78 ? -1.351 6.571 3.119 1.00 98.81 78 CYS A CA 1
ATOM 605 C C . CYS A 1 78 ? -2.026 5.592 4.082 1.00 98.81 78 CYS A C 1
ATOM 607 O O . CYS A 1 78 ? -2.198 4.417 3.754 1.00 98.81 78 CYS A O 1
ATOM 609 N N . ILE A 1 79 ? -2.472 6.079 5.242 1.00 98.75 79 ILE A N 1
ATOM 610 C CA . ILE A 1 79 ? -3.162 5.276 6.260 1.00 98.75 79 ILE A CA 1
ATOM 611 C C . ILE A 1 79 ? -4.540 5.879 6.533 1.00 98.75 79 ILE A C 1
ATOM 613 O O . ILE A 1 79 ? -4.694 6.831 7.286 1.00 98.75 79 ILE A O 1
ATOM 617 N N . SER A 1 80 ? -5.579 5.321 5.918 1.00 98.75 80 SER A N 1
ATOM 618 C CA . SER A 1 80 ? -6.944 5.856 5.991 1.00 98.75 80 SER A CA 1
ATOM 619 C C . SER A 1 80 ? -7.805 5.045 6.959 1.00 98.75 80 SER A C 1
ATOM 621 O O . SER A 1 80 ? -8.072 3.859 6.739 1.00 98.75 80 SER A O 1
ATOM 623 N N . VAL A 1 81 ? -8.281 5.683 8.030 1.00 98.75 81 VAL A N 1
ATOM 624 C CA . VAL A 1 81 ? -8.973 5.001 9.137 1.00 98.75 81 VAL A CA 1
ATOM 625 C C . VAL A 1 81 ? -10.498 5.142 9.041 1.00 98.75 81 VAL A C 1
ATOM 627 O O . VAL A 1 81 ? -11.027 6.212 8.743 1.00 98.75 81 VAL A O 1
ATOM 630 N N . ASN A 1 82 ? -11.218 4.044 9.288 1.00 98.56 82 ASN A N 1
ATOM 631 C CA . ASN A 1 82 ? -12.679 3.948 9.329 1.00 98.56 82 ASN A CA 1
ATOM 632 C C . ASN A 1 82 ? -13.358 4.552 8.086 1.00 98.56 82 ASN A C 1
ATOM 634 O O . ASN A 1 82 ? -13.196 4.027 6.983 1.00 98.56 82 ASN A O 1
ATOM 638 N N . ASN A 1 83 ? -14.117 5.637 8.262 1.00 98.25 83 ASN A N 1
ATOM 639 C CA . ASN A 1 83 ? -14.892 6.312 7.220 1.00 98.25 83 ASN A CA 1
ATOM 640 C C . ASN A 1 83 ? -14.038 7.147 6.250 1.00 98.25 83 ASN A C 1
ATOM 642 O O . ASN A 1 83 ? -14.550 7.565 5.215 1.00 98.25 83 ASN A O 1
ATOM 646 N N . CYS A 1 84 ? -12.764 7.407 6.564 1.00 98.25 84 CYS A N 1
ATOM 647 C CA . CYS A 1 84 ? -11.842 8.023 5.614 1.00 98.25 84 CYS A CA 1
ATOM 648 C C . CYS A 1 84 ? -11.599 7.048 4.456 1.00 98.25 84 CYS A C 1
ATOM 650 O O . CYS A 1 84 ? -11.218 5.910 4.711 1.00 98.25 84 CYS A O 1
ATOM 652 N N . ILE A 1 85 ? -11.838 7.465 3.210 1.00 97.50 85 ILE A N 1
ATOM 653 C CA . ILE A 1 85 ? -11.820 6.568 2.043 1.00 97.50 85 ILE A CA 1
ATOM 654 C C . ILE A 1 85 ? -10.382 6.210 1.645 1.00 97.50 85 ILE A C 1
ATOM 656 O O . ILE A 1 85 ? -10.035 5.030 1.618 1.00 97.50 85 ILE A O 1
ATOM 660 N N . CYS A 1 86 ? -9.552 7.214 1.365 1.00 97.50 86 CYS A N 1
ATOM 661 C CA . CYS A 1 86 ? -8.191 7.062 0.851 1.00 97.50 86 CYS A CA 1
ATOM 662 C C . CYS A 1 86 ? -7.363 8.342 1.078 1.00 97.50 86 CYS A C 1
ATOM 664 O O . CYS A 1 86 ? -7.889 9.360 1.529 1.00 97.50 86 CYS A O 1
ATOM 666 N N . HIS A 1 87 ? -6.072 8.282 0.728 1.00 97.81 87 HIS A N 1
ATOM 667 C CA . HIS A 1 87 ? -5.145 9.424 0.643 1.00 97.81 87 HIS A CA 1
ATOM 668 C C . HIS A 1 87 ? -4.879 10.195 1.944 1.00 97.81 87 HIS A C 1
ATOM 670 O O . HIS A 1 87 ? -4.450 11.346 1.905 1.00 97.81 87 HIS A O 1
ATOM 676 N N . PHE A 1 88 ? -5.092 9.580 3.108 1.00 98.38 88 PHE A N 1
ATOM 677 C CA . PHE A 1 88 ? -4.701 10.205 4.368 1.00 98.38 88 PHE A CA 1
ATOM 678 C C . PHE A 1 88 ? -3.206 9.987 4.651 1.00 98.38 88 PHE A C 1
ATOM 680 O O . PHE A 1 88 ? -2.798 8.918 5.105 1.00 98.38 88 PHE A O 1
ATOM 687 N N . SER A 1 89 ? -2.405 11.012 4.359 1.00 98.00 89 SER A N 1
ATOM 688 C CA . SER A 1 89 ? -0.971 11.110 4.665 1.00 98.00 89 SER A CA 1
ATOM 689 C C . SER A 1 89 ? -0.695 12.498 5.266 1.00 98.00 89 SER A C 1
ATOM 691 O O . SER A 1 89 ? -0.298 13.412 4.537 1.00 98.00 89 SER A O 1
ATOM 693 N N . PRO A 1 90 ? -0.990 12.698 6.565 1.00 96.56 90 PRO A N 1
ATOM 694 C CA . PRO A 1 90 ? -1.047 14.024 7.174 1.00 96.56 90 PRO A CA 1
ATOM 695 C C . PRO A 1 90 ? 0.333 14.683 7.266 1.00 96.56 90 PRO A C 1
ATOM 697 O O . PRO A 1 90 ? 1.321 14.059 7.659 1.00 96.56 90 PRO A O 1
ATOM 700 N N . MET A 1 91 ? 0.396 15.981 6.969 1.00 94.25 91 MET A N 1
ATOM 701 C CA . MET A 1 91 ? 1.612 16.775 7.149 1.00 94.25 91 MET A CA 1
ATOM 702 C C . MET A 1 91 ? 1.913 17.028 8.635 1.00 94.25 91 MET A C 1
ATOM 704 O O . MET A 1 91 ? 1.053 16.934 9.509 1.00 94.25 91 MET A O 1
ATOM 708 N N . ILE A 1 92 ? 3.135 17.474 8.942 1.00 93.69 92 ILE A N 1
ATOM 709 C CA . ILE A 1 92 ? 3.552 17.836 10.314 1.00 93.69 92 ILE A CA 1
ATOM 710 C C . ILE A 1 92 ? 2.613 18.876 10.957 1.00 93.69 92 ILE A C 1
ATOM 712 O O . ILE A 1 92 ? 2.373 18.835 12.162 1.00 93.69 92 ILE A O 1
ATOM 716 N N . LYS A 1 93 ? 2.074 19.806 10.159 1.00 93.50 93 LYS A N 1
ATOM 717 C CA . LYS A 1 93 ? 1.180 20.879 10.627 1.00 93.50 93 LYS A CA 1
ATOM 718 C C . LYS A 1 93 ? -0.296 20.471 10.699 1.00 93.50 93 LYS A C 1
ATOM 720 O O . LYS A 1 93 ? -1.104 21.253 11.192 1.00 93.50 93 LYS A O 1
ATOM 725 N N . GLU A 1 94 ? -0.648 19.298 10.188 1.00 93.00 94 GLU A N 1
ATOM 726 C CA . GLU A 1 94 ? -2.017 18.789 10.174 1.00 93.00 94 GLU A CA 1
ATOM 727 C C . GLU A 1 94 ? -2.280 17.909 11.403 1.00 93.00 94 GLU A C 1
ATOM 729 O O . GLU A 1 94 ? -1.338 17.359 11.988 1.00 93.00 94 GLU A O 1
ATOM 734 N N . PRO A 1 95 ? -3.549 17.791 11.839 1.00 95.12 95 PRO A N 1
ATOM 735 C CA . PRO A 1 95 ? -3.896 16.902 12.934 1.00 95.12 95 PRO A CA 1
ATOM 736 C C . PRO A 1 95 ? -3.563 15.455 12.567 1.00 95.12 95 PRO A C 1
ATOM 738 O O . PRO A 1 95 ? -3.949 14.951 11.513 1.00 95.12 95 PRO A O 1
ATOM 741 N N . ASP A 1 96 ? -2.857 14.790 13.472 1.00 97.44 96 ASP A N 1
ATOM 742 C CA . ASP A 1 96 ? -2.555 13.370 13.365 1.00 97.44 96 ASP A CA 1
ATOM 743 C C . ASP A 1 96 ? -3.743 12.524 13.845 1.00 97.44 96 ASP A C 1
ATOM 745 O O . ASP A 1 96 ? -4.615 12.999 14.581 1.00 97.44 96 ASP A O 1
ATOM 749 N N . TYR A 1 97 ? -3.757 11.253 13.458 1.00 98.38 97 TYR A N 1
ATOM 750 C CA . TYR A 1 97 ? -4.698 10.268 13.971 1.00 98.38 97 TYR A CA 1
ATOM 751 C C . TYR A 1 97 ? -3.951 9.208 14.775 1.00 98.38 97 TYR A C 1
ATOM 753 O O . TYR A 1 97 ? -2.978 8.624 14.301 1.00 98.38 97 TYR A O 1
ATOM 761 N N . ILE A 1 98 ? -4.432 8.940 15.987 1.00 98.56 98 ILE A N 1
ATOM 762 C CA . ILE A 1 98 ? -3.913 7.868 16.835 1.00 98.56 98 ILE A CA 1
ATOM 763 C C . ILE A 1 98 ? -4.825 6.658 16.680 1.00 98.56 98 ILE A C 1
ATOM 765 O O . ILE A 1 98 ? -6.017 6.739 16.990 1.00 98.56 98 ILE A O 1
ATOM 769 N N . ILE A 1 99 ? -4.259 5.564 16.172 1.00 98.62 99 ILE A N 1
ATOM 770 C CA . ILE A 1 99 ? -4.970 4.313 15.903 1.00 98.62 99 ILE A CA 1
ATOM 771 C C . ILE A 1 99 ? -5.529 3.733 17.203 1.00 98.62 99 ILE A C 1
ATOM 773 O O . ILE A 1 99 ? -4.849 3.712 18.226 1.00 98.62 99 ILE A O 1
ATOM 777 N N . LYS A 1 100 ? -6.758 3.219 17.158 1.00 98.62 100 LYS A N 1
ATOM 778 C CA . LYS A 1 100 ? -7.429 2.591 18.298 1.00 98.62 100 LYS A CA 1
ATOM 779 C C . LYS A 1 100 ? -7.714 1.124 18.027 1.00 98.62 100 LYS A C 1
ATOM 781 O O . LYS A 1 100 ? -7.836 0.688 16.881 1.00 98.62 100 LYS A O 1
ATOM 786 N N . ASP A 1 101 ? -7.868 0.362 19.104 1.00 98.06 101 ASP A N 1
ATOM 787 C CA . ASP A 1 101 ? -8.346 -1.013 19.009 1.00 98.06 101 ASP A CA 1
ATOM 788 C C . ASP A 1 101 ? -9.705 -1.079 18.291 1.00 98.06 101 ASP A C 1
ATOM 790 O O . ASP A 1 101 ? -10.605 -0.263 18.516 1.00 98.06 101 ASP A O 1
ATOM 794 N N . GLY A 1 102 ? -9.837 -2.037 17.377 1.00 97.94 102 GLY A N 1
ATOM 795 C CA . GLY A 1 102 ? -11.017 -2.216 16.544 1.00 97.94 102 GLY A CA 1
ATOM 796 C C . GLY A 1 102 ? -11.132 -1.275 15.341 1.00 97.94 102 GLY A C 1
ATOM 797 O O . GLY A 1 102 ? -12.094 -1.428 14.582 1.00 97.94 102 GLY A O 1
ATOM 798 N N . ASP A 1 103 ? -10.219 -0.328 15.120 1.00 98.62 103 ASP A N 1
ATOM 799 C CA . ASP A 1 103 ? -10.254 0.525 13.926 1.00 98.62 103 ASP A CA 1
ATOM 800 C C . ASP A 1 103 ? -10.076 -0.279 12.634 1.00 98.62 103 ASP A C 1
ATOM 802 O O . ASP A 1 103 ? -9.280 -1.218 12.568 1.00 98.62 103 ASP A O 1
ATOM 806 N N . VAL A 1 104 ? -10.803 0.117 11.583 1.00 98.75 104 VAL A N 1
ATOM 807 C CA . VAL 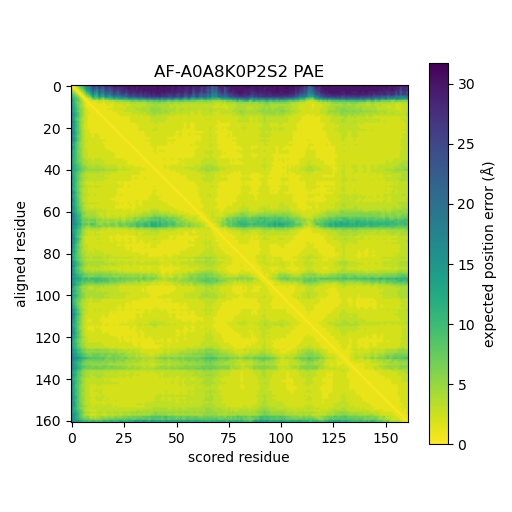A 1 104 ? -10.604 -0.400 10.222 1.00 98.75 104 VAL A CA 1
ATOM 808 C C . VAL A 1 104 ? -9.562 0.470 9.529 1.00 98.75 104 VAL A C 1
ATOM 810 O O . VAL A 1 104 ? -9.838 1.620 9.182 1.00 98.75 104 VAL A O 1
ATOM 813 N N . VAL A 1 105 ? -8.368 -0.069 9.314 1.00 98.81 105 VAL A N 1
ATOM 814 C CA . VAL A 1 105 ? -7.217 0.675 8.793 1.00 98.81 105 VAL A CA 1
ATOM 815 C C . VAL A 1 105 ? -6.927 0.233 7.366 1.00 98.81 105 VAL A C 1
ATOM 817 O O . VAL A 1 105 ? -6.721 -0.952 7.108 1.00 98.81 105 VAL A O 1
ATOM 820 N N . LYS A 1 106 ? -6.919 1.192 6.439 1.00 98.88 106 LYS A N 1
ATOM 821 C CA . LYS A 1 106 ? -6.589 0.989 5.025 1.00 98.88 106 LYS A CA 1
ATOM 822 C C . LYS A 1 106 ? -5.205 1.557 4.764 1.00 98.88 106 LYS A C 1
ATOM 824 O O . LYS A 1 106 ? -4.980 2.735 5.025 1.00 98.88 106 LYS A O 1
A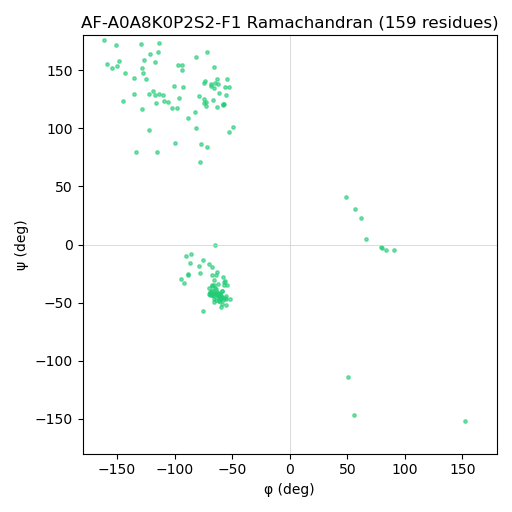TOM 829 N N . ILE A 1 107 ? -4.308 0.720 4.272 1.00 98.88 107 ILE A N 1
ATOM 830 C CA . ILE A 1 107 ? -2.910 1.039 3.990 1.00 98.88 107 ILE A CA 1
ATOM 831 C C . ILE A 1 107 ? -2.758 1.045 2.477 1.00 98.88 107 ILE A C 1
ATOM 833 O O . ILE A 1 107 ? -3.163 0.068 1.853 1.00 98.88 107 ILE A O 1
ATOM 837 N N . ASP A 1 108 ? -2.194 2.104 1.907 1.00 98.69 108 ASP A N 1
ATOM 838 C CA . ASP A 1 108 ? -1.921 2.238 0.471 1.00 98.69 108 ASP A CA 1
ATOM 839 C C . ASP A 1 108 ? -0.515 2.811 0.275 1.00 98.69 108 ASP A C 1
ATOM 841 O O . ASP A 1 108 ? -0.156 3.782 0.941 1.00 98.69 108 ASP A O 1
ATOM 845 N N . LEU A 1 109 ? 0.300 2.180 -0.566 1.00 98.81 109 LEU A N 1
ATOM 846 C CA . LEU A 1 109 ? 1.666 2.611 -0.858 1.00 98.81 109 LEU A CA 1
ATOM 847 C C . LEU A 1 109 ? 2.152 2.034 -2.190 1.00 98.81 109 LEU A C 1
ATOM 849 O O . LEU A 1 109 ? 1.708 0.970 -2.634 1.00 98.81 109 LEU A O 1
ATOM 853 N N . GLY A 1 110 ? 3.117 2.704 -2.819 1.00 98.75 110 GLY A N 1
ATOM 854 C CA . GLY A 1 110 ? 3.648 2.259 -4.101 1.00 98.75 110 GLY A CA 1
ATOM 855 C C . GLY A 1 110 ? 5.072 2.705 -4.385 1.00 98.75 110 GLY A C 1
ATOM 856 O O . GLY A 1 110 ? 5.524 3.767 -3.959 1.00 98.75 110 GLY A O 1
ATOM 857 N N . ALA A 1 111 ? 5.769 1.904 -5.182 1.00 98.75 111 ALA A N 1
ATOM 858 C CA . ALA A 1 111 ? 7.115 2.183 -5.664 1.00 98.75 111 ALA A CA 1
ATOM 859 C C . ALA A 1 111 ? 7.170 2.079 -7.187 1.00 98.75 111 ALA A C 1
ATOM 861 O O . ALA A 1 111 ? 6.350 1.405 -7.813 1.00 98.75 111 ALA A O 1
ATOM 862 N N . HIS A 1 112 ? 8.170 2.718 -7.785 1.00 98.69 112 HIS A N 1
ATOM 863 C CA . HIS A 1 112 ? 8.496 2.521 -9.190 1.00 98.69 112 HIS A CA 1
ATOM 864 C C . HIS A 1 112 ? 9.976 2.207 -9.378 1.00 98.69 112 HIS A C 1
ATOM 866 O O . HIS A 1 112 ? 10.842 2.661 -8.622 1.00 98.69 112 HIS A O 1
ATOM 872 N N . VAL A 1 113 ? 10.263 1.465 -10.443 1.00 97.94 113 VAL A N 1
ATOM 873 C CA . VAL A 1 113 ? 11.617 1.214 -10.935 1.00 97.94 113 VAL A CA 1
ATOM 874 C C . VAL A 1 113 ? 11.636 1.564 -12.414 1.00 97.94 113 VAL A C 1
ATOM 876 O O . VAL A 1 113 ? 10.911 0.958 -13.191 1.00 97.94 113 VAL A O 1
ATOM 879 N N . ASP A 1 114 ? 12.432 2.561 -12.800 1.00 96.69 114 ASP A N 1
ATOM 880 C CA . ASP A 1 114 ? 12.490 3.106 -14.168 1.00 96.69 114 ASP A CA 1
ATOM 881 C C . ASP A 1 114 ? 11.132 3.598 -14.699 1.00 96.69 114 ASP A C 1
ATOM 883 O O . ASP A 1 114 ? 10.823 3.499 -15.879 1.00 96.69 114 ASP A O 1
ATOM 887 N N . GLY A 1 115 ? 10.280 4.073 -13.790 1.00 96.81 115 GLY A N 1
ATOM 888 C CA . GLY A 1 115 ? 8.925 4.538 -14.111 1.00 96.81 115 GLY A CA 1
ATOM 889 C C . GLY A 1 115 ? 7.864 3.435 -14.188 1.00 96.81 115 GLY A C 1
ATOM 890 O O . GLY A 1 115 ? 6.685 3.759 -14.272 1.00 96.81 115 GLY A O 1
ATOM 891 N N . PHE A 1 116 ? 8.232 2.154 -14.069 1.00 98.12 116 PHE A N 1
ATOM 892 C CA . PHE A 1 116 ? 7.267 1.052 -13.984 1.00 98.12 116 PHE A CA 1
ATOM 893 C C . PHE A 1 116 ? 6.746 0.910 -12.553 1.00 98.12 116 PHE A C 1
ATOM 895 O O . PHE A 1 116 ? 7.509 0.618 -11.629 1.00 98.12 116 PHE A O 1
ATOM 902 N N . ILE A 1 117 ? 5.452 1.175 -12.379 1.00 98.62 117 ILE A N 1
ATOM 903 C CA . ILE A 1 117 ? 4.802 1.382 -11.081 1.00 98.62 117 ILE A 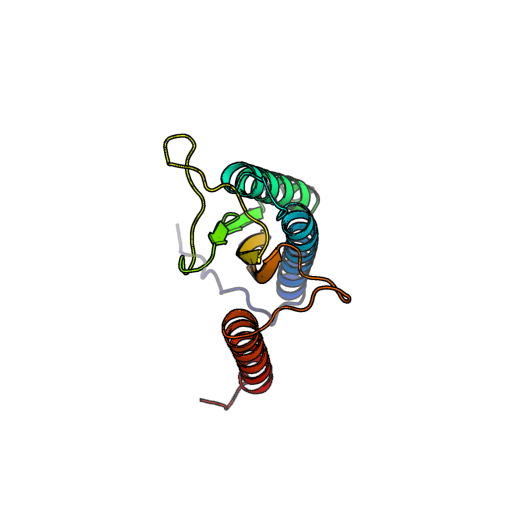CA 1
ATOM 904 C C . ILE A 1 117 ? 4.215 0.077 -10.533 1.00 98.62 117 ILE A C 1
ATOM 906 O O . ILE A 1 117 ? 3.505 -0.640 -11.233 1.00 98.62 117 ILE A O 1
ATOM 910 N N . ALA A 1 118 ? 4.422 -0.176 -9.244 1.00 98.75 118 ALA A N 1
ATOM 911 C CA . ALA A 1 118 ? 3.627 -1.118 -8.468 1.00 98.75 118 ALA A CA 1
ATOM 912 C C . ALA A 1 118 ? 2.997 -0.384 -7.277 1.00 98.75 118 ALA A C 1
ATOM 914 O O . ALA A 1 118 ? 3.695 0.296 -6.527 1.00 98.75 118 ALA A O 1
ATOM 915 N N . VAL A 1 119 ? 1.685 -0.537 -7.099 1.00 98.75 119 VAL A N 1
ATOM 916 C CA . VAL A 1 119 ? 0.925 -0.005 -5.956 1.00 98.75 119 VAL A CA 1
ATOM 917 C C . VAL A 1 119 ? 0.182 -1.160 -5.305 1.00 98.75 119 VAL A C 1
ATOM 919 O O . VAL A 1 119 ? -0.295 -2.063 -5.997 1.00 98.75 119 VAL A O 1
ATOM 922 N N . VAL A 1 120 ? 0.094 -1.146 -3.979 1.00 98.75 120 VAL A N 1
ATOM 923 C CA . VAL A 1 120 ? -0.689 -2.117 -3.220 1.00 98.75 120 VAL A CA 1
ATOM 924 C C . VAL A 1 120 ? -1.495 -1.404 -2.150 1.00 98.75 120 VAL A C 1
ATOM 926 O O . VAL A 1 120 ? -0.999 -0.490 -1.495 1.00 98.75 120 VAL A O 1
ATOM 929 N N . ALA A 1 121 ? -2.704 -1.905 -1.916 1.00 98.62 121 ALA A N 1
ATOM 930 C CA . ALA A 1 121 ? -3.489 -1.531 -0.759 1.00 98.62 121 ALA A CA 1
ATOM 931 C C . ALA A 1 121 ? -3.959 -2.764 0.019 1.00 98.62 121 ALA A C 1
ATOM 933 O O . ALA A 1 121 ? -4.229 -3.824 -0.554 1.00 98.62 121 ALA A O 1
ATOM 934 N N . HIS A 1 122 ? -4.074 -2.625 1.337 1.00 98.75 122 HIS A N 1
ATOM 935 C CA . HIS A 1 122 ? -4.600 -3.665 2.215 1.00 98.75 122 HIS A CA 1
ATOM 936 C C . HIS A 1 122 ? -5.435 -3.065 3.344 1.00 98.75 122 HIS A C 1
ATOM 938 O O . HIS A 1 122 ? -5.168 -1.961 3.810 1.00 98.75 122 HIS A O 1
ATOM 944 N N . THR A 1 123 ? -6.459 -3.795 3.787 1.00 98.75 123 THR A N 1
ATOM 945 C CA . THR A 1 123 ? -7.326 -3.377 4.896 1.00 98.75 123 THR A CA 1
ATOM 946 C C . THR A 1 123 ? -7.196 -4.358 6.048 1.00 98.75 123 THR A C 1
ATOM 948 O O . THR A 1 123 ? -7.375 -5.558 5.850 1.00 98.75 123 THR A O 1
ATOM 951 N N . ILE A 1 124 ? -6.937 -3.843 7.247 1.00 98.44 124 ILE A N 1
ATOM 952 C CA . ILE A 1 124 ? -6.905 -4.620 8.488 1.00 98.44 124 ILE A CA 1
ATOM 953 C C . ILE A 1 124 ? -7.918 -4.073 9.493 1.00 98.44 124 ILE A C 1
ATOM 955 O O . ILE A 1 124 ? -8.392 -2.941 9.371 1.00 98.44 124 ILE A O 1
ATOM 959 N N . VAL A 1 125 ? -8.219 -4.872 10.515 1.00 98.50 125 VAL A N 1
ATOM 960 C CA . VAL A 1 125 ? -8.906 -4.404 11.722 1.00 98.50 125 VAL A CA 1
ATOM 961 C C . VAL A 1 125 ? -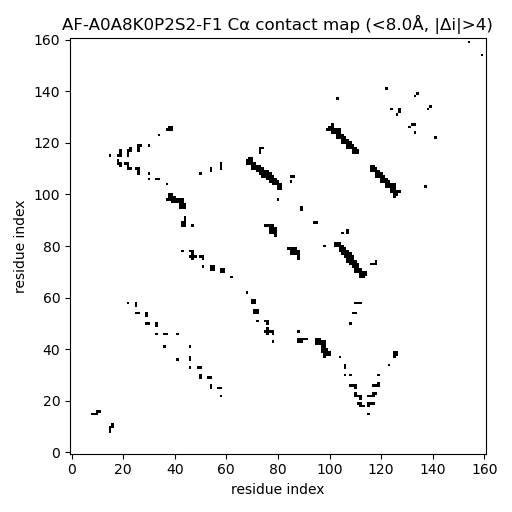7.960 -4.572 12.900 1.00 98.50 125 VAL A C 1
ATOM 963 O O . VAL A 1 125 ? -7.483 -5.677 13.157 1.00 98.50 125 VAL A O 1
ATOM 966 N N . VAL A 1 126 ? -7.666 -3.478 13.593 1.00 98.38 126 VAL A N 1
ATOM 967 C CA . VAL A 1 126 ? -6.704 -3.461 14.703 1.00 98.38 126 VAL A CA 1
ATOM 968 C C . VAL A 1 126 ? -7.240 -4.307 15.857 1.00 98.38 126 VAL A C 1
ATOM 970 O O . VAL A 1 126 ? -8.428 -4.244 16.169 1.00 98.38 126 VAL A O 1
ATOM 973 N N . GLY A 1 127 ? -6.383 -5.145 16.444 1.00 96.25 127 GLY A N 1
ATOM 974 C CA . GLY A 1 127 ? -6.760 -6.069 17.523 1.00 96.25 127 GLY A CA 1
ATOM 975 C C . GLY A 1 127 ? -7.456 -7.357 17.069 1.00 96.25 127 GLY A C 1
ATOM 976 O O . GLY A 1 127 ? -7.738 -8.229 17.898 1.00 96.25 127 GLY A O 1
ATOM 977 N N . ALA A 1 128 ? -7.720 -7.520 15.767 1.00 96.88 128 ALA A N 1
ATOM 978 C CA . ALA A 1 128 ? -8.281 -8.755 15.236 1.00 96.88 128 ALA A CA 1
ATOM 979 C C . ALA A 1 128 ? -7.275 -9.911 15.332 1.00 96.88 128 ALA A C 1
ATOM 981 O O . ALA A 1 128 ? -6.098 -9.777 14.998 1.00 96.88 128 ALA A O 1
ATOM 982 N N . SER A 1 129 ? -7.752 -11.076 15.758 1.00 95.62 129 SER A N 1
ATOM 983 C CA . SER A 1 129 ? -6.943 -12.289 15.885 1.00 95.62 129 SER A CA 1
ATOM 984 C C . SER A 1 129 ? -7.807 -13.542 15.686 1.00 95.62 129 SER A C 1
ATOM 986 O O . SER A 1 129 ? -9.037 -13.444 15.638 1.00 95.62 129 SER A O 1
ATOM 988 N N . PRO A 1 130 ? -7.218 -14.751 15.600 1.00 94.62 130 PRO A N 1
ATOM 989 C CA . PRO A 1 130 ? -8.0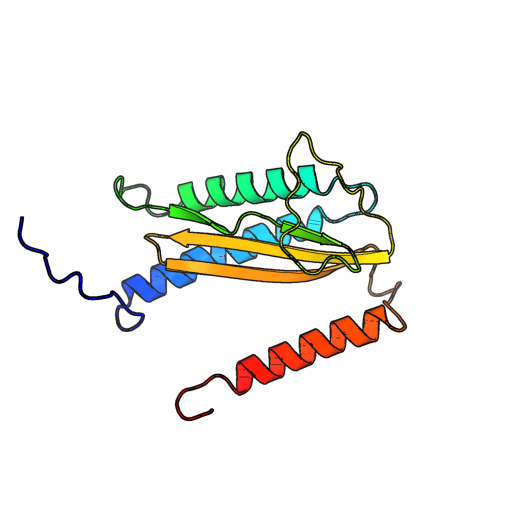03 -15.984 15.533 1.00 94.62 130 PRO A CA 1
ATOM 990 C C . PRO A 1 130 ? -8.979 -16.169 16.708 1.00 94.62 130 PRO A C 1
ATOM 992 O O . PRO A 1 130 ? -10.054 -16.744 16.517 1.00 94.62 130 PRO A O 1
ATOM 995 N N . SER A 1 131 ? -8.631 -15.668 17.901 1.00 95.88 131 SER A N 1
ATOM 996 C CA . SER A 1 131 ? -9.486 -15.686 19.096 1.00 95.88 131 SER A CA 1
ATOM 997 C C . SER A 1 131 ? -10.412 -14.467 19.200 1.00 95.88 131 SER A C 1
ATOM 999 O O . SER A 1 131 ? -11.487 -14.579 19.785 1.00 95.88 131 SER A O 1
ATOM 1001 N N . ASN A 1 132 ? -10.045 -13.333 18.595 1.00 95.19 132 ASN A N 1
ATOM 1002 C CA . ASN A 1 132 ? -10.836 -12.104 18.555 1.00 95.19 132 ASN A CA 1
ATOM 1003 C C . ASN A 1 132 ? -11.266 -11.772 17.118 1.00 95.19 132 ASN A C 1
ATOM 1005 O O . ASN A 1 132 ? -10.654 -10.955 16.427 1.00 95.19 132 ASN A O 1
ATOM 1009 N N . LYS A 1 133 ? -12.309 -12.455 16.640 1.00 96.75 133 LYS A N 1
ATOM 1010 C CA . LYS A 1 133 ? -12.806 -12.281 15.269 1.00 96.75 133 LYS A CA 1
ATOM 1011 C C . LYS A 1 133 ? -13.555 -10.959 15.106 1.00 96.75 133 LYS A C 1
ATOM 1013 O O . LYS A 1 133 ? -14.368 -10.597 15.955 1.00 96.75 133 LYS A O 1
ATOM 1018 N N . VAL A 1 134 ? -13.354 -10.309 13.960 1.00 97.56 134 VAL A N 1
ATOM 1019 C CA . VAL A 1 134 ? -14.145 -9.152 13.515 1.00 97.56 134 VAL A CA 1
ATOM 1020 C C . VAL A 1 134 ? -15.593 -9.587 13.268 1.00 97.56 134 VAL A C 1
ATOM 1022 O O . VAL A 1 134 ? -15.828 -10.661 12.715 1.00 97.56 134 VAL A O 1
ATOM 1025 N N . LYS A 1 135 ? -16.559 -8.759 13.674 1.00 95.19 135 LYS A N 1
ATOM 1026 C CA . LYS A 1 135 ? -18.000 -9.031 13.559 1.00 95.19 135 LYS A CA 1
ATOM 1027 C C . LYS A 1 135 ? -18.736 -7.865 12.895 1.00 95.19 135 LYS A C 1
ATOM 1029 O O . LYS A 1 135 ? -18.158 -6.798 12.661 1.00 95.19 135 LYS A O 1
ATOM 1034 N N . ASP A 1 136 ? -20.016 -8.094 12.621 1.00 96.81 136 ASP A N 1
ATOM 1035 C CA . ASP A 1 136 ? -20.982 -7.097 12.162 1.00 96.81 136 ASP A CA 1
ATOM 1036 C C . ASP A 1 136 ? -20.535 -6.375 10.879 1.00 96.81 136 ASP A C 1
ATOM 1038 O O . ASP A 1 136 ? -19.836 -6.926 10.028 1.00 96.81 136 ASP A O 1
ATOM 1042 N N . ARG A 1 137 ? -20.901 -5.096 10.754 1.00 98.00 137 ARG A N 1
ATOM 1043 C CA . ARG A 1 137 ? -20.699 -4.282 9.549 1.00 98.00 137 ARG A CA 1
ATOM 1044 C C . ARG A 1 137 ? -19.237 -4.181 9.111 1.00 98.00 137 ARG A C 1
ATOM 1046 O O . ARG A 1 137 ? -18.982 -4.014 7.922 1.00 98.00 137 ARG A O 1
ATOM 1053 N N . LYS A 1 138 ? -18.281 -4.285 10.044 1.00 97.81 138 LYS A N 1
ATOM 1054 C CA . LYS A 1 138 ? -16.843 -4.298 9.724 1.00 97.81 138 LYS A CA 1
ATOM 1055 C C . LYS A 1 138 ? -16.456 -5.588 9.000 1.00 97.81 138 LYS A C 1
ATOM 1057 O O . LYS A 1 138 ? -15.743 -5.527 8.005 1.00 97.81 138 LYS A O 1
ATOM 1062 N N . ALA A 1 139 ? -16.948 -6.736 9.467 1.00 98.12 139 ALA A N 1
ATOM 1063 C CA . ALA A 1 139 ? -16.726 -8.009 8.788 1.00 98.12 139 ALA A CA 1
ATOM 1064 C C . ALA A 1 139 ? -17.412 -8.024 7.415 1.00 98.12 139 ALA A C 1
ATOM 1066 O O . ALA A 1 139 ? -16.774 -8.388 6.428 1.00 98.12 139 ALA A O 1
ATOM 1067 N N . ASP A 1 140 ? -18.660 -7.547 7.344 1.00 98.56 140 ASP A N 1
ATOM 1068 C CA . ASP A 1 140 ? -19.432 -7.489 6.098 1.00 98.56 140 ASP A CA 1
ATOM 1069 C C . ASP A 1 140 ? -18.688 -6.709 5.007 1.00 98.56 140 ASP A C 1
ATOM 1071 O O . ASP A 1 140 ? -18.494 -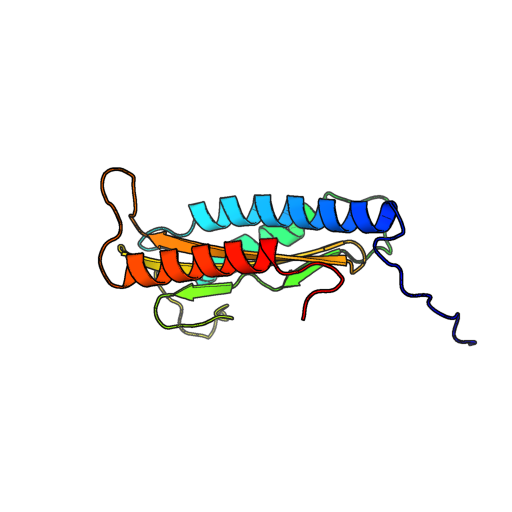7.211 3.900 1.00 98.56 140 ASP A O 1
ATOM 1075 N N . VAL A 1 141 ? -18.234 -5.487 5.317 1.00 98.38 141 VAL A N 1
ATOM 1076 C CA . VAL A 1 141 ? -17.606 -4.608 4.318 1.00 98.38 141 VAL A CA 1
ATOM 1077 C C . VAL A 1 141 ? -16.226 -5.107 3.886 1.00 98.38 141 VAL A C 1
ATOM 1079 O O . VAL A 1 141 ? -15.897 -5.034 2.702 1.00 98.38 141 VAL A O 1
ATOM 1082 N N . VAL A 1 142 ? -15.432 -5.665 4.808 1.00 98.25 142 VAL A N 1
ATOM 1083 C CA . VAL A 1 142 ? -14.108 -6.219 4.483 1.00 98.25 142 VAL A CA 1
ATOM 1084 C C . VAL A 1 142 ? -14.248 -7.457 3.597 1.00 98.25 142 VAL A C 1
ATOM 1086 O O . VAL A 1 142 ? -13.547 -7.575 2.590 1.00 98.25 142 VAL A O 1
ATOM 1089 N N . MET A 1 143 ? -15.187 -8.353 3.913 1.00 98.38 143 MET A N 1
ATOM 1090 C CA . MET A 1 143 ? -15.445 -9.536 3.089 1.00 98.38 143 MET A CA 1
ATOM 1091 C C . MET A 1 143 ? -16.028 -9.164 1.726 1.00 98.38 143 MET A C 1
ATOM 1093 O O . MET A 1 143 ? -15.604 -9.724 0.716 1.00 98.38 143 MET A O 1
ATOM 1097 N N . ALA A 1 144 ? -16.939 -8.189 1.667 1.00 98.75 144 ALA A N 1
ATOM 1098 C CA . ALA A 1 144 ? -17.469 -7.683 0.404 1.00 98.75 144 ALA A CA 1
ATOM 1099 C C . ALA A 1 144 ? -16.349 -7.141 -0.501 1.00 98.75 144 ALA A C 1
ATOM 1101 O O . ALA A 1 144 ? -16.266 -7.529 -1.667 1.00 98.75 144 ALA A O 1
ATOM 1102 N N . ALA A 1 145 ? -15.442 -6.319 0.040 1.00 98.56 145 ALA A N 1
ATOM 1103 C CA . ALA A 1 145 ? -14.294 -5.797 -0.701 1.00 98.56 145 ALA A CA 1
ATOM 1104 C C . ALA A 1 145 ? -13.336 -6.911 -1.159 1.00 98.56 145 ALA A C 1
ATOM 1106 O O . ALA A 1 145 ? -12.873 -6.903 -2.302 1.00 98.56 145 ALA A O 1
ATOM 1107 N N . HIS A 1 146 ? -13.078 -7.911 -0.308 1.00 98.56 146 HIS A N 1
ATOM 1108 C CA . HIS A 1 146 ? -12.262 -9.067 -0.678 1.00 98.56 146 HIS A CA 1
ATOM 1109 C C . HIS A 1 146 ? -12.886 -9.860 -1.834 1.00 98.56 146 HIS A C 1
ATOM 1111 O O . HIS A 1 146 ? -12.210 -10.152 -2.820 1.00 98.56 146 HIS A O 1
ATOM 1117 N N . HIS A 1 147 ? -14.180 -10.177 -1.755 1.00 98.75 147 HIS A N 1
ATOM 1118 C CA . HIS A 1 147 ? -14.880 -10.895 -2.819 1.00 98.75 147 HIS A CA 1
ATOM 1119 C C . HIS A 1 147 ? -14.935 -10.092 -4.122 1.00 98.75 147 HIS A C 1
ATOM 1121 O O . HIS A 1 147 ? -14.725 -10.669 -5.188 1.00 98.75 147 HIS A O 1
ATOM 1127 N N . ALA A 1 148 ? -15.128 -8.773 -4.049 1.00 98.75 148 ALA A N 1
ATOM 1128 C CA . ALA A 1 148 ? -15.058 -7.896 -5.215 1.00 98.75 148 ALA A CA 1
ATOM 1129 C C . ALA A 1 148 ? -13.660 -7.910 -5.860 1.00 98.75 148 ALA A C 1
ATOM 1131 O O . ALA A 1 148 ? -13.547 -8.066 -7.074 1.00 98.75 148 ALA A O 1
ATOM 1132 N N . SER A 1 149 ? -12.588 -7.844 -5.060 1.00 98.25 149 SER A N 1
ATOM 1133 C CA . SER A 1 149 ? -11.207 -7.970 -5.552 1.00 98.25 149 SER A CA 1
ATOM 1134 C C . SER A 1 149 ? -10.959 -9.326 -6.223 1.00 98.25 149 SER A C 1
ATOM 1136 O O . SER A 1 149 ? -10.372 -9.401 -7.303 1.00 98.25 149 SER A O 1
ATOM 1138 N N . GLN A 1 150 ? -11.470 -10.407 -5.629 1.00 98.56 150 GLN A N 1
ATOM 1139 C CA . GLN A 1 150 ? -11.393 -11.750 -6.200 1.00 98.56 150 GLN A CA 1
ATOM 1140 C C . GLN A 1 150 ? -12.178 -11.879 -7.515 1.00 98.56 150 GLN A C 1
ATOM 1142 O O . GLN A 1 150 ? -11.721 -12.572 -8.429 1.00 98.56 150 GLN A O 1
ATOM 1147 N N . ALA A 1 151 ? -13.335 -11.227 -7.629 1.00 98.44 151 ALA A N 1
ATOM 1148 C CA . ALA A 1 151 ? -14.094 -11.169 -8.872 1.00 98.44 151 ALA A CA 1
ATOM 1149 C C . ALA A 1 151 ? -13.318 -10.397 -9.949 1.00 98.44 151 ALA A C 1
ATOM 1151 O O . ALA A 1 151 ? -13.099 -10.937 -11.032 1.00 98.44 151 ALA A O 1
ATOM 1152 N N . ALA A 1 152 ? -12.812 -9.201 -9.629 1.00 98.25 152 ALA A N 1
ATOM 1153 C CA . ALA A 1 152 ? -12.018 -8.383 -10.546 1.00 98.25 152 ALA A CA 1
ATOM 1154 C C . ALA A 1 152 ? -10.795 -9.142 -11.082 1.00 98.25 152 ALA A C 1
ATOM 1156 O O . ALA A 1 152 ? -10.594 -9.197 -12.291 1.00 98.25 152 ALA A O 1
ATOM 1157 N N . LEU A 1 153 ? -10.043 -9.829 -10.213 1.00 97.62 153 LEU A N 1
ATOM 1158 C CA . LEU A 1 153 ? -8.884 -10.638 -10.613 1.00 97.62 153 LEU A CA 1
ATOM 1159 C C . LEU A 1 153 ? -9.227 -11.729 -11.645 1.00 97.62 153 LEU A C 1
ATOM 1161 O O . LEU A 1 153 ? -8.391 -12.088 -12.467 1.00 97.62 153 LEU A O 1
ATOM 1165 N N . ARG A 1 154 ? -10.443 -12.286 -11.597 1.00 97.69 154 ARG A N 1
ATOM 1166 C CA . ARG A 1 154 ? -10.889 -13.352 -12.513 1.00 97.69 154 ARG A CA 1
ATOM 1167 C C . ARG A 1 154 ? -11.513 -12.812 -13.799 1.00 97.69 154 ARG A C 1
ATOM 1169 O O . ARG A 1 154 ? -11.517 -13.518 -14.809 1.00 97.69 154 ARG A O 1
ATOM 1176 N N . LEU A 1 155 ? -12.072 -11.605 -13.744 1.00 97.75 155 LEU A N 1
ATOM 1177 C CA . LEU A 1 155 ? -12.806 -10.986 -14.845 1.00 97.75 155 LEU A CA 1
ATOM 1178 C C . LEU A 1 155 ? -11.932 -10.065 -15.704 1.00 97.75 155 LEU A C 1
ATOM 1180 O O . LEU A 1 155 ? -12.185 -9.978 -16.901 1.00 97.75 155 LEU A O 1
ATOM 1184 N N . LEU A 1 156 ? -10.896 -9.435 -15.143 1.00 97.00 156 LEU A N 1
ATOM 1185 C CA . LEU A 1 156 ? -9.993 -8.539 -15.870 1.00 97.00 156 LEU A CA 1
ATOM 1186 C C . LEU A 1 156 ? -9.000 -9.333 -16.726 1.00 97.00 156 LEU A C 1
ATOM 1188 O O . LEU A 1 156 ? -7.888 -9.654 -16.305 1.00 97.00 156 LEU A O 1
ATOM 1192 N N . LYS A 1 157 ? -9.423 -9.661 -17.946 1.00 96.50 157 LYS A N 1
ATOM 1193 C CA . LYS A 1 157 ? -8.622 -10.341 -18.969 1.00 96.50 157 LYS A CA 1
ATOM 1194 C C . LYS A 1 157 ? -9.046 -9.883 -20.372 1.00 96.50 157 LYS A C 1
ATOM 1196 O O . LYS A 1 157 ? -10.180 -9.430 -20.529 1.00 96.50 157 LYS A O 1
ATOM 1201 N N . PRO A 1 158 ? -8.183 -10.024 -21.395 1.00 97.25 158 PRO A N 1
ATOM 1202 C CA . PRO A 1 158 ? -8.525 -9.640 -22.762 1.00 97.25 158 PRO A CA 1
ATOM 1203 C C . PRO A 1 158 ? -9.835 -10.275 -23.247 1.00 97.25 158 PRO A C 1
ATOM 1205 O O . PRO A 1 158 ? -10.055 -11.472 -23.050 1.00 97.25 158 PRO A O 1
ATOM 1208 N N . GLY A 1 159 ? -10.676 -9.471 -23.903 1.00 96.75 159 GLY A N 1
ATOM 1209 C CA . GLY A 1 159 ? -11.951 -9.901 -24.490 1.00 96.75 159 GLY A CA 1
ATOM 1210 C C . GLY A 1 159 ? -13.175 -9.796 -23.575 1.00 96.75 159 GLY A C 1
ATOM 1211 O O . GLY A 1 159 ? -14.279 -10.048 -24.046 1.00 96.75 159 GLY A O 1
ATOM 1212 N N . ASN A 1 160 ? -12.999 -9.417 -22.309 1.00 94.31 160 ASN A N 1
ATOM 1213 C CA . ASN A 1 160 ? -14.101 -9.052 -21.419 1.00 94.31 160 ASN A CA 1
ATOM 1214 C C . ASN A 1 160 ? -14.331 -7.526 -21.443 1.00 94.31 160 ASN A C 1
ATOM 1216 O O . ASN A 1 160 ? -13.374 -6.778 -21.654 1.00 94.31 160 ASN A O 1
ATOM 1220 N N . GLU A 1 161 ? -15.578 -7.095 -21.221 1.00 87.94 161 GLU A N 1
ATOM 1221 C CA . GLU A 1 161 ? -15.956 -5.687 -20.973 1.00 87.94 161 GLU A CA 1
ATOM 1222 C C . GLU A 1 161 ? -15.727 -5.277 -19.511 1.00 87.94 161 GLU A C 1
ATOM 1224 O O . GLU A 1 161 ? -15.940 -6.129 -18.612 1.00 87.94 161 GLU A O 1
#

Secondary structure (DSSP, 8-state):
------PPP-TTSHHHHHHHHHHHHHHHHHHHHHHHH--TT-BHHHHHHHHHHHHHHHHHHSSTT-TT--EEEEEEEEEEETT--S-----TTSPP-B--TT-EEEEEEEEEETTEEEEEEEEEETT--SSS---HHHHHHHHHHHHHHHHHHHH-STT--

Radius of gyration: 18.45 Å; Cα contacts (8 Å, |Δi|>4): 239; chains: 1; bounding box: 46×37×53 Å